Protein AF-B9RHQ4-F1 (afdb_monomer)

InterPro domains:
  IPR010255 Haem peroxidase superfamily [SSF48113] (11-160)
  IPR019791 Haem peroxidase, animal-type [PF03098] (16-161)
  IPR019791 Haem peroxidase, animal-type [PS50292] (1-168)
  IPR037120 Haem peroxidase domain superfamily, animal type [G3DSA:1.10.640.10] (1-166)
  IPR050783 Oxylipin biosynthesis and metabolism [PTHR11903] (1-162)

Radius of gyration: 20.77 Å; Cα contacts (8 Å, |Δi|>4): 156; chains: 1; bounding box: 62×34×51 Å

Solvent-accessible surface area (backbone atoms only — not comparable to full-atom values): 10001 Å² total; per-residue (Å²): 111,82,62,65,44,70,80,53,11,57,59,45,45,70,71,63,34,69,69,55,50,51,56,52,57,76,74,51,84,78,85,67,62,40,70,95,57,74,62,72,69,44,49,66,26,78,38,61,53,97,88,66,48,78,42,92,68,60,38,39,45,72,62,46,52,60,48,48,42,56,75,71,63,50,59,32,32,36,57,39,31,47,77,69,73,40,87,58,68,90,51,61,74,71,41,30,89,52,64,69,57,43,51,54,47,37,73,76,48,48,89,45,62,71,68,38,48,35,72,59,43,47,24,48,34,64,54,57,93,92,50,74,56,22,65,78,55,46,60,54,46,58,54,52,56,51,45,62,40,73,72,30,51,69,66,45,92,47,58,45,68,82,71,67,52,88,84,122

pLDDT: mean 96.36, std 6.8, range [48.75, 98.88]

Foldseek 3Di:
DLCCDAPSNVVVCVVCDDVNVVVVVVPDDDDFLAPPRDDPQLQFDQDADPVRDTDPDTHGVVVVVLVVCVVVVPQAQQVLCVVLVHDGDQFPCQFAPDPVLSVVCCVVPNRDSRPHGNSNSFNRGDDDVPDRTHPSVVSVCVVVVVCVQVVDCCNPVVVDDVNVPPPD

Sequence (168 aa):
MQDLIGLKGEKELAKIGFIKQLVSMGHQASGALELWNYPNWLRDLVTHDKDGHERPDHVDLAVLEVYRDRERKVARYNQFRRSLLMIPISKWEDLTDDQEAIQALKEVYGDNVEALDLLVGLMAEKKIKGFAISETSFFIFLIMASRRLEADRFFTSNFNAQKRDLNG

Secondary structure (DSSP, 8-state):
-GGGSHHHHHHHHHHH-HHHHHHHHHHSPPPPSSTT-S-GGGSSBPPB-TTSPBPSS-B-HHHHHHHHHHHTTPPPHHHHHHHTTPPPPSSGGGT-S-HHHHHHHHHHHTT-GGG--HHHHHHHSPPPTT-SS-HHHHHHHHHHHHHHHHT-GGGTTT-SHHHH----

Nearest PDB structures (foldseek):
  4hhr-assembly1_A  TM=9.965E-01  e=2.507E-18  Arabidopsis thaliana
  4kvk-assembly1_A  TM=1.002E+00  e=7.182E-18  Oryza sativa
  4kvl-assembly1_A  TM=1.002E+00  e=1.606E-17  Oryza sativa
  8s6c-assembly1_A  TM=9.275E-01  e=8.452E-06  cyanobacterium TDX16
  5kir-assembly1_B  TM=8.006E-01  e=2.707E-04  Homo sapiens

Mean predicted aligned error: 3.79 Å

Structure (mmCIF, N/CA/C/O backbone):
data_AF-B9RHQ4-F1
#
_entry.id   AF-B9RHQ4-F1
#
loop_
_atom_site.group_PDB
_atom_site.id
_atom_site.type_symbol
_atom_site.label_atom_id
_atom_site.label_alt_id
_atom_site.label_comp_id
_atom_site.label_asym_id
_atom_site.label_entity_id
_atom_site.label_seq_id
_atom_site.pdbx_PDB_ins_code
_atom_site.Cartn_x
_atom_site.Cartn_y
_atom_site.Cartn_z
_atom_site.occupancy
_atom_site.B_iso_or_equiv
_atom_site.auth_seq_id
_atom_site.auth_comp_id
_atom_site.auth_asym_id
_atom_site.auth_atom_id
_atom_site.pdbx_PDB_model_num
ATOM 1 N N . MET A 1 1 ? -4.848 2.634 -20.202 1.00 79.81 1 MET A N 1
ATOM 2 C CA . MET A 1 1 ? -4.167 1.743 -19.231 1.00 79.81 1 MET A CA 1
ATOM 3 C C . MET A 1 1 ? -4.352 0.276 -19.592 1.00 79.81 1 MET A C 1
ATOM 5 O O . MET A 1 1 ? -3.341 -0.392 -19.700 1.00 79.81 1 MET A O 1
ATOM 9 N N . GLN A 1 2 ? -5.572 -0.212 -19.862 1.00 87.88 2 GLN A N 1
ATOM 10 C CA . GLN A 1 2 ? -5.800 -1.608 -20.300 1.00 87.88 2 GLN A CA 1
ATOM 11 C C . GLN A 1 2 ? -4.986 -2.022 -21.537 1.00 87.88 2 GLN A C 1
ATOM 13 O O . GLN A 1 2 ? -4.569 -3.166 -21.645 1.00 87.88 2 GLN A O 1
ATOM 18 N N . ASP A 1 3 ? -4.707 -1.090 -22.450 1.00 94.94 3 ASP A N 1
ATOM 19 C CA . ASP A 1 3 ? -3.898 -1.378 -23.643 1.00 94.94 3 ASP A CA 1
ATOM 20 C C . ASP A 1 3 ? -2.389 -1.454 -23.373 1.00 94.94 3 ASP A C 1
ATOM 22 O O . ASP A 1 3 ? -1.633 -1.822 -24.262 1.00 94.94 3 ASP A O 1
ATOM 26 N N . LEU A 1 4 ? -1.946 -1.093 -22.165 1.00 96.38 4 LEU A N 1
ATOM 27 C CA . LEU A 1 4 ? -0.534 -0.956 -21.790 1.00 96.38 4 LEU A CA 1
ATOM 28 C C . LEU A 1 4 ? -0.063 -2.046 -20.815 1.00 96.38 4 LEU A C 1
ATOM 30 O O . LEU A 1 4 ? 0.998 -1.905 -20.215 1.00 96.38 4 LEU A O 1
ATOM 34 N N . ILE A 1 5 ? -0.837 -3.119 -20.638 1.00 96.12 5 ILE A N 1
ATOM 35 C CA . ILE A 1 5 ? -0.509 -4.236 -19.740 1.00 96.12 5 ILE A CA 1
ATOM 36 C C . ILE A 1 5 ? -0.464 -5.565 -20.501 1.00 96.12 5 ILE A C 1
ATOM 38 O O . ILE A 1 5 ? -1.109 -5.722 -21.541 1.00 96.12 5 ILE A O 1
ATOM 42 N N . GLY A 1 6 ? 0.290 -6.527 -19.968 1.00 95.12 6 GLY A N 1
ATOM 43 C CA . GLY A 1 6 ? 0.382 -7.884 -20.511 1.00 95.12 6 GLY A CA 1
ATOM 44 C C . GLY A 1 6 ? 0.877 -7.944 -21.961 1.00 95.12 6 GLY A C 1
ATOM 45 O O . GLY A 1 6 ? 1.582 -7.053 -22.437 1.00 95.12 6 GLY A O 1
ATOM 46 N N . LEU A 1 7 ? 0.478 -8.995 -22.687 1.00 95.38 7 LEU A N 1
ATOM 47 C CA . LEU A 1 7 ? 0.916 -9.237 -24.070 1.00 95.38 7 LEU A CA 1
ATOM 48 C C . LEU A 1 7 ? 0.469 -8.136 -25.046 1.00 95.38 7 LEU A C 1
ATOM 50 O O . LEU A 1 7 ? 1.120 -7.894 -26.065 1.00 95.38 7 LEU A O 1
ATOM 54 N N . LYS A 1 8 ? -0.649 -7.461 -24.753 1.00 95.69 8 LYS A N 1
ATOM 55 C CA . LYS A 1 8 ? -1.120 -6.303 -25.523 1.00 95.69 8 LYS 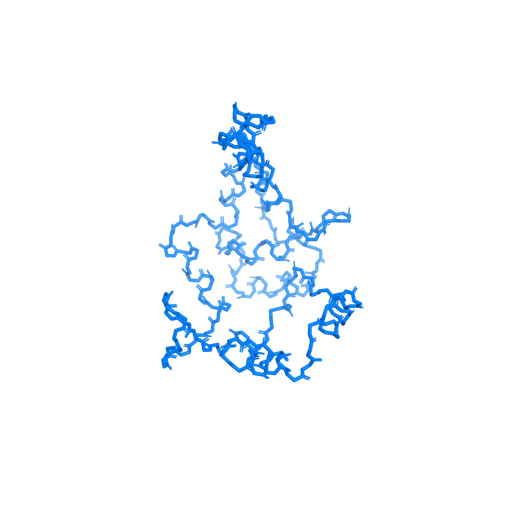A CA 1
ATOM 56 C C . LYS A 1 8 ? -0.227 -5.084 -25.295 1.00 95.69 8 LYS A C 1
ATOM 58 O O . LYS A 1 8 ? 0.159 -4.436 -26.266 1.00 95.69 8 LYS A O 1
ATOM 63 N N . GLY A 1 9 ? 0.155 -4.835 -24.043 1.00 96.81 9 GLY A N 1
ATOM 64 C CA . GLY A 1 9 ? 1.055 -3.752 -23.660 1.00 96.81 9 GLY A CA 1
ATOM 65 C C . GLY A 1 9 ? 2.398 -3.808 -24.376 1.00 96.81 9 GLY A C 1
ATOM 66 O O . GLY A 1 9 ? 2.844 -2.788 -24.890 1.00 96.81 9 GLY A O 1
ATOM 67 N N . GLU A 1 10 ? 2.991 -4.997 -24.514 1.00 96.81 10 GLU A N 1
ATOM 68 C CA . GLU A 1 10 ? 4.241 -5.187 -25.270 1.00 96.81 10 GLU A CA 1
ATOM 69 C C . GLU A 1 10 ? 4.112 -4.733 -26.736 1.00 96.81 10 GLU A C 1
ATOM 71 O O . GLU A 1 10 ? 4.987 -4.054 -27.282 1.00 96.81 10 GLU A O 1
ATOM 76 N N . LYS A 1 11 ? 2.977 -5.038 -27.380 1.00 97.31 11 LYS A N 1
ATOM 77 C CA . LYS A 1 11 ? 2.704 -4.625 -28.767 1.00 97.31 11 LYS A CA 1
ATOM 78 C C . LYS A 1 11 ? 2.490 -3.119 -28.888 1.00 97.31 11 LYS A C 1
ATOM 80 O O . LYS A 1 11 ? 2.931 -2.524 -29.870 1.00 97.31 11 LYS A O 1
ATOM 85 N N . GLU A 1 12 ? 1.812 -2.498 -27.926 1.00 97.62 12 GLU A N 1
ATOM 86 C CA . GLU A 1 12 ? 1.618 -1.044 -27.917 1.00 97.62 12 GLU A CA 1
ATOM 87 C C . GLU A 1 12 ? 2.919 -0.300 -27.601 1.00 97.62 12 GLU A C 1
ATOM 89 O O . GLU A 1 12 ? 3.237 0.691 -28.260 1.00 97.62 12 GLU A O 1
ATOM 94 N N . LEU A 1 13 ? 3.734 -0.815 -26.679 1.00 97.25 13 LEU A N 1
ATOM 95 C CA . LEU A 1 13 ? 5.041 -0.251 -26.350 1.00 97.25 13 LEU A CA 1
ATOM 96 C C . LEU A 1 13 ? 5.964 -0.212 -27.574 1.00 97.25 13 LEU A C 1
ATOM 98 O O . LEU A 1 13 ? 6.625 0.802 -27.806 1.00 97.25 13 LEU A O 1
ATOM 102 N N . ALA A 1 14 ? 5.955 -1.263 -28.401 1.00 97.25 14 ALA A N 1
ATOM 103 C CA . ALA A 1 14 ? 6.712 -1.302 -29.652 1.00 97.25 14 ALA A CA 1
ATOM 104 C C . ALA A 1 14 ? 6.316 -0.178 -30.632 1.00 97.25 14 ALA A C 1
ATOM 106 O O . ALA A 1 14 ? 7.163 0.314 -31.376 1.00 97.25 14 ALA A O 1
ATOM 107 N N . LYS A 1 15 ? 5.052 0.269 -30.613 1.00 97.81 15 LYS A N 1
ATOM 108 C CA . LYS A 1 15 ? 4.565 1.397 -31.429 1.00 97.81 15 LYS A CA 1
ATOM 109 C C . LYS A 1 15 ? 4.895 2.754 -30.805 1.00 97.81 15 LYS A C 1
ATOM 111 O O . LYS A 1 15 ? 5.190 3.708 -31.523 1.00 97.81 15 LYS A O 1
ATOM 116 N N . ILE A 1 16 ? 4.814 2.862 -29.477 1.00 97.69 16 ILE A N 1
ATOM 117 C CA . ILE A 1 16 ? 5.084 4.104 -28.733 1.00 97.69 16 ILE A CA 1
ATOM 118 C C . ILE A 1 16 ? 6.576 4.455 -28.796 1.00 97.69 16 ILE A C 1
ATOM 120 O O . ILE A 1 16 ? 6.927 5.614 -29.043 1.00 97.69 16 ILE A O 1
ATOM 124 N N . GLY A 1 17 ? 7.433 3.449 -28.601 1.00 98.00 17 GLY A N 1
ATOM 125 C CA . GLY A 1 17 ? 8.884 3.573 -28.514 1.00 98.00 17 GLY A CA 1
ATOM 126 C C . GLY A 1 17 ? 9.381 3.935 -27.108 1.00 98.00 17 GLY A C 1
ATOM 127 O O . GLY A 1 17 ? 8.757 4.703 -26.375 1.00 98.00 17 GLY A O 1
ATOM 128 N N . PHE A 1 18 ? 10.558 3.412 -26.752 1.00 97.88 18 PHE A N 1
ATOM 129 C CA . PHE A 1 18 ? 11.155 3.511 -25.412 1.00 97.88 18 PHE A CA 1
ATOM 130 C C . PHE A 1 18 ? 11.291 4.949 -24.886 1.00 97.88 18 PHE A C 1
ATOM 132 O O . PHE A 1 18 ? 10.855 5.249 -23.777 1.00 97.88 18 PHE A O 1
ATOM 139 N N . ILE A 1 19 ? 11.861 5.854 -25.693 1.00 98.38 19 ILE A N 1
ATOM 140 C CA . ILE A 1 19 ? 12.118 7.242 -25.276 1.00 98.38 19 ILE A CA 1
ATOM 141 C C . ILE A 1 19 ? 10.813 7.969 -24.954 1.00 98.38 19 ILE A C 1
ATOM 143 O O . ILE A 1 19 ? 10.706 8.615 -23.915 1.00 98.38 19 ILE A O 1
ATOM 147 N N . LYS A 1 20 ? 9.805 7.838 -25.823 1.00 98.38 20 LYS A N 1
ATOM 148 C CA . LYS A 1 20 ? 8.507 8.486 -25.624 1.00 98.38 20 LYS A CA 1
ATOM 149 C C . LYS A 1 20 ? 7.831 7.959 -24.363 1.00 98.38 20 LYS A C 1
ATOM 151 O O . LYS A 1 20 ? 7.378 8.760 -23.554 1.00 98.38 20 LYS A O 1
ATOM 156 N N . GLN A 1 21 ? 7.840 6.640 -24.167 1.00 97.88 21 GLN A N 1
ATOM 157 C CA . GLN A 1 21 ? 7.266 6.019 -22.977 1.00 97.88 21 GLN A CA 1
ATOM 158 C C . GLN A 1 21 ? 7.914 6.548 -21.689 1.00 97.88 21 GLN A C 1
ATOM 160 O O . GLN A 1 21 ? 7.202 6.986 -20.788 1.00 97.88 21 GLN A O 1
ATOM 165 N N . LEU A 1 22 ? 9.249 6.564 -21.610 1.00 98.06 22 LEU A N 1
ATOM 166 C CA . LEU A 1 22 ? 9.962 7.054 -20.427 1.00 98.06 22 LEU A CA 1
ATOM 167 C C . LEU A 1 22 ? 9.690 8.530 -20.142 1.00 98.06 22 LEU A C 1
ATOM 169 O O . LEU A 1 22 ? 9.431 8.896 -18.997 1.00 98.06 22 LEU A O 1
ATOM 173 N N . VAL A 1 23 ? 9.732 9.379 -21.172 1.00 98.50 23 VAL A N 1
ATOM 174 C CA . VAL A 1 23 ? 9.472 10.815 -21.013 1.00 98.50 23 VAL A CA 1
ATOM 175 C C . VAL A 1 23 ? 8.041 11.049 -20.537 1.00 98.50 23 VAL A C 1
ATOM 177 O O . VAL A 1 23 ? 7.831 11.867 -19.643 1.00 98.50 23 VAL A O 1
ATOM 180 N N . SER A 1 24 ? 7.063 10.325 -21.083 1.00 98.12 24 SER A N 1
ATOM 181 C CA . SER A 1 24 ? 5.671 10.410 -20.637 1.00 98.12 24 SER A CA 1
ATOM 182 C C . SER A 1 24 ? 5.507 9.955 -19.186 1.00 98.12 24 SER A C 1
ATOM 184 O O . SER A 1 24 ? 4.897 10.674 -18.399 1.00 98.12 24 SER A O 1
ATOM 186 N N . MET A 1 25 ? 6.102 8.819 -18.802 1.00 97.75 25 MET A N 1
ATOM 187 C CA . MET A 1 25 ? 6.066 8.325 -17.418 1.00 97.75 25 MET A CA 1
ATOM 188 C C . MET A 1 25 ? 6.726 9.298 -16.433 1.00 97.75 25 MET A C 1
ATOM 190 O O . MET A 1 25 ? 6.223 9.471 -15.330 1.00 97.75 25 MET A O 1
ATOM 194 N N . GLY A 1 26 ? 7.814 9.967 -16.825 1.00 98.12 26 GLY A N 1
ATOM 195 C CA . GLY A 1 26 ? 8.499 10.949 -15.980 1.00 98.12 26 GLY A CA 1
ATOM 196 C C . GLY A 1 26 ? 7.711 12.243 -15.738 1.00 98.12 26 GLY A C 1
ATOM 197 O O . GLY A 1 26 ? 7.960 12.921 -14.745 1.00 98.12 26 GLY A O 1
ATOM 198 N N . HIS A 1 27 ? 6.762 12.587 -16.614 1.00 98.31 27 HIS A N 1
ATOM 199 C CA . HIS A 1 27 ? 5.954 13.810 -16.503 1.00 98.31 27 HIS A CA 1
ATOM 200 C C . HIS A 1 27 ? 4.574 13.593 -15.870 1.00 98.31 27 HIS A C 1
ATOM 202 O O . HIS A 1 27 ? 3.868 14.570 -15.615 1.00 98.31 27 HIS A O 1
ATOM 208 N N . GLN A 1 28 ? 4.167 12.347 -15.621 1.00 98.06 28 GLN A N 1
ATOM 209 C CA . GLN A 1 28 ? 2.853 12.034 -15.069 1.00 98.06 28 GLN A CA 1
ATOM 210 C C . GLN A 1 28 ? 2.967 11.547 -13.620 1.00 98.06 28 GLN A C 1
ATOM 212 O O . GLN A 1 28 ? 3.681 10.593 -13.325 1.00 98.06 28 GLN A O 1
ATOM 217 N N . ALA A 1 29 ? 2.224 12.182 -12.711 1.00 98.06 29 ALA A N 1
ATOM 218 C CA . ALA A 1 29 ? 2.133 11.737 -11.323 1.00 98.06 29 ALA A CA 1
ATOM 219 C C . ALA A 1 29 ? 1.416 10.378 -11.212 1.00 98.06 29 ALA A C 1
ATOM 221 O O . ALA A 1 29 ? 0.478 10.092 -11.962 1.00 98.06 29 ALA A O 1
ATOM 222 N N . SER A 1 30 ? 1.829 9.552 -10.248 1.00 98.25 30 SER A N 1
ATOM 223 C CA . SER A 1 30 ? 1.116 8.320 -9.904 1.00 98.25 30 SER A CA 1
ATOM 224 C C . SER A 1 30 ? -0.163 8.612 -9.115 1.00 98.25 30 SER A C 1
ATOM 226 O O . SER A 1 30 ? -0.325 9.687 -8.536 1.00 98.25 30 SER A O 1
ATOM 228 N N . GLY A 1 31 ? -1.057 7.624 -9.036 1.00 98.06 31 GLY A N 1
ATOM 229 C CA . GLY A 1 31 ? -2.163 7.661 -8.080 1.00 98.06 31 GLY A CA 1
ATOM 230 C C . GLY A 1 31 ? -1.657 7.637 -6.632 1.00 98.06 31 GLY A C 1
ATOM 231 O O . GLY A 1 31 ? -0.628 7.022 -6.343 1.00 98.06 31 GLY A O 1
ATOM 232 N N . ALA A 1 32 ? -2.376 8.306 -5.731 1.00 98.38 32 ALA A N 1
ATOM 233 C CA . ALA A 1 32 ? -2.119 8.242 -4.295 1.00 98.38 32 ALA A CA 1
ATOM 234 C C . ALA A 1 32 ? -2.619 6.913 -3.699 1.00 98.38 32 ALA A C 1
ATOM 236 O O . ALA A 1 32 ? -3.590 6.333 -4.187 1.00 98.38 32 ALA A O 1
ATOM 237 N N . LEU A 1 33 ? -1.971 6.438 -2.635 1.00 98.50 33 LEU A N 1
ATOM 238 C CA . LEU A 1 33 ? -2.382 5.236 -1.902 1.00 98.50 33 LEU A CA 1
ATOM 239 C C . LEU A 1 33 ? -3.475 5.578 -0.886 1.00 98.50 33 LEU A C 1
ATOM 241 O O . LEU A 1 33 ? -3.221 5.616 0.314 1.00 98.50 33 LEU A O 1
ATOM 245 N N . GLU A 1 34 ? -4.665 5.880 -1.390 1.00 98.56 34 GLU A N 1
ATOM 246 C CA . GLU A 1 34 ? -5.833 6.304 -0.615 1.00 98.56 34 GLU A CA 1
ATOM 247 C C . GLU A 1 34 ? -7.042 5.414 -0.938 1.00 98.56 34 GLU A C 1
ATOM 249 O O . GLU A 1 34 ? -7.055 4.687 -1.942 1.00 98.56 34 GLU A O 1
ATOM 254 N N . LEU A 1 35 ? -8.079 5.475 -0.099 1.00 98.50 35 LEU A N 1
ATOM 255 C CA . LEU A 1 35 ? -9.370 4.862 -0.420 1.00 98.50 35 LEU A CA 1
ATOM 256 C C . LEU A 1 35 ? -9.935 5.414 -1.744 1.00 98.50 35 LEU A C 1
ATOM 258 O O . LEU A 1 35 ? -9.584 6.501 -2.195 1.00 98.50 35 LEU A O 1
ATOM 262 N N . T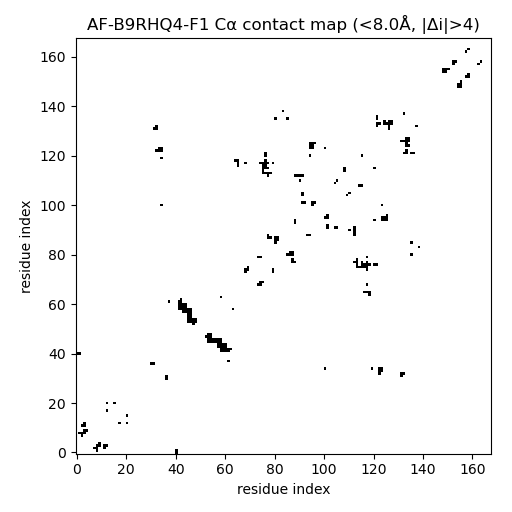RP A 1 36 ? -10.794 4.622 -2.392 1.00 98.31 36 TRP A N 1
ATOM 263 C CA . TRP A 1 36 ? -11.429 4.933 -3.686 1.00 98.31 36 TRP A CA 1
ATOM 264 C C . TRP A 1 36 ? -10.484 5.288 -4.842 1.00 98.31 36 TRP A C 1
ATOM 266 O O . TRP A 1 36 ? -10.921 5.858 -5.839 1.00 98.31 36 TRP A O 1
ATOM 276 N N . ASN A 1 37 ? -9.213 4.889 -4.767 1.00 98.44 37 ASN A N 1
ATOM 277 C CA . ASN A 1 37 ? -8.250 5.104 -5.848 1.00 98.44 37 ASN A CA 1
ATOM 278 C C . ASN A 1 37 ? -7.733 3.799 -6.486 1.00 98.44 37 ASN A C 1
ATOM 280 O O . ASN A 1 37 ? -6.683 3.782 -7.129 1.00 98.44 37 ASN A O 1
ATOM 284 N N . TYR A 1 38 ? -8.465 2.691 -6.320 1.00 98.38 38 TYR A N 1
ATOM 285 C CA . TYR A 1 38 ? -8.132 1.420 -6.965 1.00 98.38 38 TYR A CA 1
ATOM 286 C C . TYR A 1 38 ? -8.570 1.438 -8.442 1.00 98.38 38 TYR A C 1
ATOM 288 O O . TYR A 1 38 ? -9.755 1.642 -8.721 1.00 98.38 38 TYR A O 1
ATOM 296 N N . PRO A 1 39 ? -7.667 1.223 -9.417 1.00 98.06 39 PRO A N 1
ATOM 297 C CA . PRO A 1 39 ? -8.022 1.327 -10.827 1.00 98.06 39 PRO A CA 1
ATOM 298 C C . PRO A 1 39 ? -9.091 0.316 -11.260 1.00 98.06 39 PRO A C 1
ATOM 300 O O . PRO A 1 39 ? -8.902 -0.891 -11.137 1.00 98.06 39 PRO A O 1
ATOM 303 N N . ASN A 1 40 ? -10.179 0.796 -11.871 1.00 96.75 40 ASN A N 1
ATOM 304 C CA . ASN A 1 40 ? -11.279 -0.068 -12.325 1.00 96.75 40 ASN A CA 1
ATOM 305 C C . ASN A 1 40 ? -10.835 -1.176 -13.291 1.00 96.75 40 ASN A C 1
ATOM 307 O O . ASN A 1 40 ? -11.408 -2.258 -13.289 1.00 96.75 40 ASN A O 1
ATOM 311 N N . TRP A 1 41 ? -9.793 -0.940 -14.090 1.00 96.69 41 TRP A N 1
ATOM 312 C CA . TRP A 1 41 ? -9.288 -1.943 -15.025 1.00 96.69 41 TRP A CA 1
ATOM 313 C C . TRP A 1 41 ? -8.595 -3.139 -14.354 1.00 96.69 41 TRP A C 1
ATOM 315 O O . TRP A 1 41 ? -8.410 -4.155 -15.010 1.00 96.69 41 TRP A O 1
ATOM 325 N N . LEU A 1 42 ? -8.234 -3.043 -13.070 1.00 98.00 42 LEU A N 1
ATOM 326 C CA . LEU A 1 42 ? -7.715 -4.169 -12.286 1.00 98.00 42 LEU A CA 1
ATOM 327 C C . LEU A 1 42 ? -8.828 -5.045 -11.688 1.00 98.00 42 LEU A C 1
ATOM 329 O O . LEU A 1 42 ? -8.540 -6.094 -11.120 1.00 98.00 42 LEU A O 1
ATOM 333 N N . ARG A 1 43 ? -10.094 -4.626 -11.800 1.00 97.50 43 ARG A N 1
ATOM 334 C CA . ARG A 1 43 ? -11.250 -5.380 -11.292 1.00 97.50 43 ARG A CA 1
ATOM 335 C C . ARG A 1 43 ? -11.757 -6.455 -12.258 1.00 97.50 43 ARG A C 1
ATOM 337 O O . ARG A 1 43 ? -12.631 -7.233 -11.898 1.00 97.50 43 ARG A O 1
ATOM 344 N N . ASP A 1 44 ? -11.204 -6.484 -13.464 1.00 97.31 44 ASP A N 1
ATOM 345 C CA . ASP A 1 44 ? -11.438 -7.501 -14.486 1.00 97.31 44 ASP A CA 1
ATOM 346 C C . ASP A 1 44 ? -10.117 -7.750 -15.232 1.00 97.31 44 ASP A C 1
ATOM 348 O O . ASP A 1 44 ? -9.898 -7.289 -16.354 1.00 97.31 44 ASP A O 1
ATOM 352 N N . LEU A 1 45 ? -9.163 -8.362 -14.526 1.00 97.00 45 LEU A N 1
ATOM 353 C CA . LEU A 1 45 ? -7.784 -8.515 -14.977 1.00 97.00 45 LEU A CA 1
ATOM 354 C C . LEU A 1 45 ? -7.534 -9.913 -15.554 1.00 97.00 45 LEU A C 1
ATOM 356 O O . LEU A 1 45 ? -7.720 -10.917 -14.863 1.00 97.00 45 LEU A O 1
ATOM 360 N N . VAL A 1 46 ? -6.994 -9.962 -16.775 1.00 96.88 46 VAL A N 1
ATOM 361 C CA . VAL A 1 46 ? -6.379 -11.172 -17.341 1.00 96.88 46 VAL A CA 1
ATOM 362 C C . VAL A 1 46 ? -5.107 -11.483 -16.551 1.00 96.88 46 VAL A C 1
ATOM 364 O O . VAL A 1 46 ? -4.174 -10.679 -16.517 1.00 96.88 46 VAL A O 1
ATOM 367 N N . THR A 1 47 ? -5.064 -12.639 -15.890 1.00 95.88 47 THR A N 1
ATOM 368 C CA . THR A 1 47 ? -3.895 -13.060 -15.104 1.00 95.88 47 THR A CA 1
ATOM 369 C C . THR A 1 47 ? -2.969 -13.948 -15.911 1.00 95.88 47 THR A C 1
ATOM 371 O O . THR A 1 47 ? -3.384 -14.552 -16.896 1.00 95.88 47 THR A O 1
ATOM 374 N N . HIS A 1 48 ? -1.708 -14.048 -15.490 1.00 96.94 48 HIS A N 1
ATOM 375 C CA . HIS A 1 48 ? -0.723 -14.895 -16.153 1.00 96.94 48 HIS A CA 1
ATOM 376 C C . HIS A 1 48 ? -0.309 -16.081 -15.276 1.00 96.94 48 HIS A C 1
ATOM 378 O O . HIS A 1 48 ? -0.384 -16.039 -14.043 1.00 96.94 48 HIS A O 1
ATOM 384 N N . ASP A 1 49 ? 0.140 -17.159 -15.913 1.00 96.50 49 ASP A N 1
ATOM 385 C CA . ASP A 1 49 ? 0.909 -18.202 -15.245 1.00 96.50 49 ASP A CA 1
ATOM 386 C C . ASP A 1 49 ? 2.372 -17.782 -15.000 1.00 96.50 49 ASP A C 1
ATOM 388 O O . ASP A 1 49 ? 2.748 -16.620 -15.150 1.00 96.50 49 ASP A O 1
ATOM 392 N N . LYS A 1 50 ? 3.200 -18.730 -14.546 1.00 95.62 50 LYS A N 1
ATOM 393 C CA . LYS A 1 50 ? 4.610 -18.462 -14.227 1.00 95.62 50 LYS A CA 1
ATOM 394 C C . LYS A 1 50 ? 5.466 -18.200 -15.469 1.00 95.62 50 LYS A C 1
ATOM 396 O O . LYS A 1 50 ? 6.516 -17.581 -15.331 1.00 95.62 50 LYS A O 1
ATOM 401 N N . ASP A 1 51 ? 5.016 -18.658 -16.632 1.00 96.06 51 ASP A N 1
ATOM 402 C CA . ASP A 1 51 ? 5.720 -18.535 -17.907 1.00 96.06 51 ASP A CA 1
ATOM 403 C C . ASP A 1 51 ? 5.246 -17.301 -18.697 1.00 96.06 51 ASP A C 1
ATOM 405 O O . ASP A 1 51 ? 5.795 -16.979 -19.748 1.00 96.06 51 ASP A O 1
ATOM 409 N N . GLY A 1 52 ? 4.257 -16.571 -18.168 1.00 94.56 52 GLY A N 1
ATOM 410 C CA . GLY A 1 52 ? 3.720 -15.351 -18.762 1.00 94.56 52 GLY A CA 1
ATOM 411 C C . GLY A 1 52 ? 2.558 -15.581 -19.727 1.00 94.56 52 GLY A C 1
ATOM 412 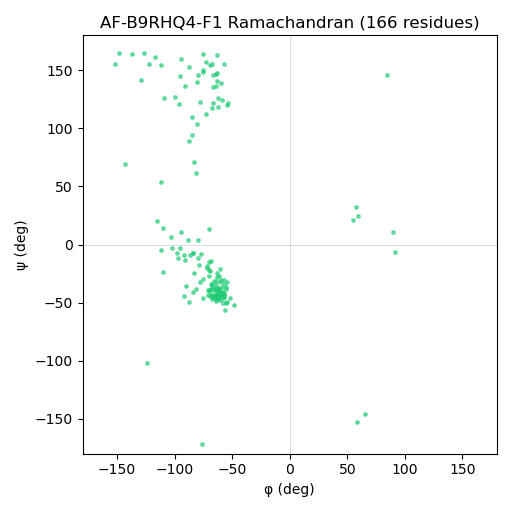O O . GLY A 1 52 ? 2.164 -14.634 -20.408 1.00 94.56 52 GLY A O 1
ATOM 413 N N . HIS A 1 53 ? 1.993 -16.791 -19.792 1.00 96.12 53 HIS A N 1
ATOM 414 C CA . HIS A 1 53 ? 0.815 -17.064 -20.614 1.00 96.12 53 HIS A CA 1
ATOM 415 C C . HIS A 1 53 ? -0.463 -16.607 -19.915 1.00 96.12 53 HIS A C 1
ATOM 417 O O . HIS A 1 53 ? -0.633 -16.807 -18.710 1.00 96.12 53 HIS A O 1
ATOM 423 N N . GLU A 1 54 ? -1.377 -16.026 -20.692 1.00 97.06 54 GLU A N 1
ATOM 424 C CA . GLU A 1 54 ? -2.690 -15.590 -20.220 1.00 97.06 54 GLU A CA 1
ATOM 425 C C . GLU A 1 54 ? -3.534 -16.780 -19.747 1.00 97.06 54 GLU A C 1
ATOM 427 O O . GLU A 1 54 ? -3.602 -17.832 -20.388 1.00 97.06 54 GLU A O 1
ATOM 432 N N . ARG A 1 55 ? -4.197 -16.602 -18.607 1.00 96.75 55 ARG A N 1
ATOM 433 C CA . ARG A 1 55 ? -5.170 -17.543 -18.056 1.00 96.75 55 ARG A CA 1
ATOM 434 C C . ARG A 1 55 ? -6.580 -17.135 -18.478 1.00 96.75 55 ARG A C 1
ATOM 436 O O . ARG A 1 55 ? -6.863 -15.940 -18.531 1.00 96.75 55 ARG A O 1
ATOM 443 N N . PRO A 1 56 ? -7.479 -18.105 -18.718 1.00 95.19 56 PRO A N 1
ATOM 444 C CA . PRO A 1 56 ? -8.852 -17.810 -19.121 1.00 95.19 56 PRO A CA 1
ATOM 445 C C . PRO A 1 56 ? -9.680 -17.190 -17.988 1.00 95.19 56 PRO A C 1
ATOM 447 O O . PRO A 1 56 ? -10.617 -16.443 -18.252 1.00 95.19 56 PRO A O 1
ATOM 450 N N . ASP A 1 57 ? -9.334 -17.487 -16.733 1.00 96.50 57 ASP A N 1
ATOM 451 C CA . ASP A 1 57 ? -10.056 -16.990 -15.566 1.00 96.50 57 ASP A CA 1
ATOM 452 C C . ASP A 1 57 ? -9.544 -15.600 -15.171 1.00 96.50 57 ASP A C 1
ATOM 454 O O . ASP A 1 57 ? -8.421 -15.432 -14.675 1.00 96.50 57 ASP A O 1
ATOM 458 N N . HIS A 1 58 ? -10.388 -14.598 -15.396 1.00 97.12 58 HIS A N 1
ATOM 459 C CA . HIS A 1 58 ? -10.141 -13.226 -14.972 1.00 97.12 58 HIS A CA 1
ATOM 460 C C . HIS A 1 58 ? -10.307 -13.078 -13.457 1.00 97.12 58 HIS A C 1
ATOM 462 O O . HIS A 1 58 ? -11.006 -13.858 -12.804 1.00 97.12 58 HIS A O 1
ATOM 468 N N . VAL A 1 59 ? -9.680 -12.048 -12.890 1.00 97.94 59 VAL A N 1
ATOM 469 C CA . VAL A 1 59 ? -9.768 -11.757 -11.454 1.00 97.94 59 VAL A CA 1
ATOM 470 C C . VAL A 1 59 ? -10.144 -10.303 -11.192 1.00 97.94 59 VAL A C 1
ATOM 472 O O . VAL A 1 59 ? -9.629 -9.394 -11.842 1.00 97.94 59 VAL A O 1
ATOM 475 N N . ASP A 1 60 ? -10.979 -10.079 -10.173 1.00 98.56 60 ASP A N 1
ATOM 476 C CA . ASP A 1 60 ? -11.042 -8.782 -9.496 1.00 98.56 60 ASP A CA 1
ATOM 477 C C . ASP A 1 60 ? -9.877 -8.724 -8.503 1.00 98.56 60 ASP A C 1
ATOM 479 O O . ASP A 1 60 ? -9.895 -9.391 -7.461 1.00 98.56 60 ASP A O 1
ATOM 483 N N . LEU A 1 61 ? -8.826 -7.976 -8.852 1.00 98.50 61 LEU A N 1
ATOM 484 C CA . LEU A 1 61 ? -7.603 -7.950 -8.058 1.00 98.50 61 LEU A CA 1
ATOM 485 C C . LEU A 1 61 ? -7.820 -7.299 -6.685 1.00 98.50 61 LEU A C 1
ATOM 487 O O . LEU A 1 61 ? -7.256 -7.784 -5.709 1.00 98.50 61 LEU A O 1
ATOM 491 N N . ALA A 1 62 ? -8.697 -6.294 -6.572 1.00 98.19 62 ALA A N 1
ATOM 492 C CA . ALA A 1 62 ? -8.982 -5.643 -5.292 1.00 98.19 62 ALA A CA 1
ATOM 493 C C . ALA A 1 62 ? -9.600 -6.633 -4.292 1.00 98.19 62 ALA A C 1
ATOM 495 O O . ALA A 1 62 ? -9.207 -6.695 -3.124 1.00 98.19 62 ALA A O 1
ATOM 496 N N . VAL A 1 63 ? -10.544 -7.454 -4.766 1.00 98.44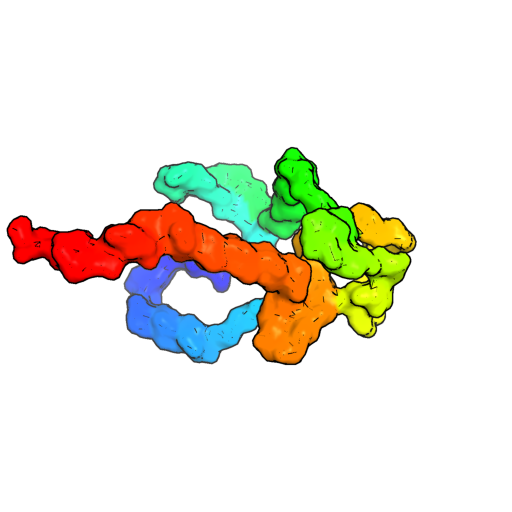 63 VAL A N 1
ATOM 497 C CA . VAL A 1 63 ? -11.161 -8.519 -3.961 1.00 98.44 63 VAL A CA 1
ATOM 498 C C . VAL A 1 63 ? -10.143 -9.609 -3.635 1.00 98.44 63 VAL A C 1
ATOM 500 O O . VAL A 1 63 ? -10.074 -10.078 -2.494 1.00 98.44 63 VAL A O 1
ATOM 503 N N . LEU A 1 64 ? -9.339 -10.010 -4.624 1.00 98.69 64 LEU A N 1
ATOM 504 C CA . LEU A 1 64 ? -8.337 -11.052 -4.453 1.00 98.69 64 LEU A CA 1
ATOM 505 C C . LEU A 1 64 ? -7.287 -10.662 -3.407 1.00 98.69 64 LEU A C 1
ATOM 507 O O . LEU A 1 64 ? -6.926 -11.507 -2.596 1.00 98.69 64 LEU A O 1
ATOM 511 N N . GLU A 1 65 ? -6.816 -9.416 -3.376 1.00 98.75 65 GLU A N 1
ATOM 512 C CA . GLU A 1 65 ? -5.813 -8.962 -2.404 1.00 98.75 65 GLU A CA 1
ATOM 513 C C . GLU A 1 65 ? -6.325 -9.050 -0.960 1.00 98.75 65 GLU A C 1
ATOM 515 O O . GLU A 1 65 ? -5.672 -9.673 -0.119 1.00 98.75 65 GLU A O 1
ATOM 520 N N . VAL A 1 66 ? -7.543 -8.564 -0.688 1.00 98.69 66 VAL A N 1
ATOM 521 C CA . VAL A 1 66 ? -8.182 -8.710 0.635 1.00 98.69 66 VAL A CA 1
ATOM 522 C C . VAL A 1 66 ? -8.346 -10.186 1.008 1.00 98.69 66 VAL A C 1
ATOM 524 O O . VAL A 1 66 ? -8.078 -10.588 2.143 1.00 98.69 66 VAL A O 1
ATOM 527 N N . TYR A 1 67 ? -8.764 -11.024 0.054 1.00 98.75 67 TYR A N 1
ATOM 528 C CA . TYR A 1 67 ? -8.878 -12.463 0.274 1.00 98.75 67 TYR A CA 1
ATOM 529 C C . TYR A 1 67 ? -7.522 -13.102 0.608 1.00 98.75 67 TYR A C 1
ATOM 531 O O . TYR A 1 67 ? -7.435 -13.895 1.547 1.00 98.75 67 TYR A O 1
ATOM 539 N N . ARG A 1 68 ? -6.455 -12.758 -0.125 1.00 98.75 68 ARG A N 1
ATOM 540 C CA . ARG A 1 68 ? -5.121 -13.353 0.042 1.00 98.75 68 ARG A CA 1
ATOM 541 C C . ARG A 1 68 ? -4.499 -13.023 1.389 1.00 98.75 68 ARG A C 1
ATOM 543 O O . ARG A 1 68 ? -3.884 -13.912 1.976 1.00 98.75 68 ARG A O 1
ATOM 550 N N . ASP A 1 69 ? -4.673 -11.809 1.897 1.00 98.75 69 ASP A N 1
ATOM 551 C CA . ASP A 1 69 ? -4.174 -11.449 3.228 1.00 98.75 69 ASP A CA 1
ATOM 552 C C . ASP A 1 69 ? -4.819 -12.322 4.312 1.00 98.75 69 ASP A C 1
ATOM 554 O O . ASP A 1 69 ? -4.126 -12.903 5.155 1.00 98.75 69 ASP A O 1
ATOM 558 N N . ARG A 1 70 ? -6.143 -12.505 4.231 1.00 98.62 70 ARG A N 1
ATOM 559 C CA . ARG A 1 70 ? -6.902 -13.376 5.141 1.00 98.62 70 ARG A CA 1
ATOM 560 C C . ARG A 1 70 ? -6.488 -14.842 5.003 1.00 98.62 70 ARG A C 1
ATOM 562 O O . ARG A 1 70 ? -6.219 -15.500 6.005 1.00 98.62 70 ARG A O 1
ATOM 569 N N . GLU A 1 71 ? -6.417 -15.352 3.774 1.00 98.75 71 GLU A N 1
ATOM 570 C CA . GLU A 1 71 ? -6.042 -16.739 3.459 1.00 98.75 71 GLU A CA 1
ATOM 571 C C . GLU A 1 71 ? -4.650 -17.085 4.004 1.00 98.75 71 GLU A C 1
ATOM 573 O O . GLU A 1 71 ? -4.449 -18.143 4.602 1.00 98.75 71 GLU A O 1
ATOM 578 N N . ARG A 1 72 ? -3.692 -16.166 3.852 1.00 98.69 72 ARG A N 1
ATOM 579 C CA . ARG A 1 72 ? -2.309 -16.322 4.326 1.00 98.69 72 ARG A CA 1
ATOM 580 C C . ARG A 1 72 ? -2.155 -16.055 5.820 1.00 98.69 72 ARG A C 1
ATOM 582 O O . ARG A 1 72 ? -1.038 -16.122 6.328 1.00 98.69 72 ARG A O 1
ATOM 589 N N . LYS A 1 73 ? -3.261 -15.795 6.526 1.00 98.38 73 LYS A N 1
ATOM 590 C CA . LYS A 1 73 ? -3.310 -15.518 7.967 1.00 98.38 73 LYS A CA 1
ATOM 591 C C . LYS A 1 73 ? -2.436 -14.328 8.367 1.00 98.38 73 LYS A C 1
ATOM 593 O O . LYS A 1 73 ? -1.896 -14.300 9.472 1.00 98.38 73 LYS A O 1
ATOM 598 N N . VAL A 1 74 ? -2.300 -13.346 7.476 1.00 98.56 74 VAL A N 1
ATOM 599 C CA . VAL A 1 74 ? -1.728 -12.053 7.844 1.00 98.56 74 VAL A CA 1
ATOM 600 C C . VAL A 1 74 ? -2.697 -11.389 8.821 1.00 98.56 74 VAL A C 1
ATOM 602 O O . VAL A 1 74 ? -3.916 -11.447 8.645 1.00 98.56 74 VAL A O 1
ATOM 605 N N . ALA A 1 75 ? -2.164 -10.806 9.894 1.00 98.56 75 ALA A N 1
ATOM 606 C CA . ALA A 1 75 ? -2.988 -10.120 10.877 1.00 98.56 75 ALA A CA 1
ATOM 607 C C . ALA A 1 75 ? -3.774 -8.971 10.222 1.00 98.56 75 ALA A C 1
ATOM 609 O O . ALA A 1 75 ? -3.235 -8.222 9.407 1.00 98.56 75 ALA A O 1
ATOM 610 N N . ARG A 1 76 ? -5.043 -8.817 10.616 1.00 98.69 76 ARG A N 1
ATOM 611 C CA . ARG A 1 76 ? -5.861 -7.647 10.265 1.00 98.69 76 ARG A CA 1
ATOM 612 C C . ARG A 1 76 ? -5.273 -6.372 10.866 1.00 98.69 76 ARG A C 1
ATOM 614 O O . ARG A 1 76 ? -4.459 -6.450 11.786 1.00 98.69 76 ARG A O 1
ATOM 621 N N . TYR A 1 77 ? -5.690 -5.212 10.363 1.00 98.88 77 TYR A N 1
ATOM 622 C CA . TYR A 1 77 ? -5.002 -3.935 10.573 1.00 98.88 77 TYR A CA 1
ATOM 623 C C . TYR A 1 77 ? -4.637 -3.659 12.040 1.00 98.88 77 TYR A C 1
ATOM 625 O O . TYR A 1 77 ? -3.471 -3.421 12.358 1.00 98.88 77 TYR A O 1
ATOM 633 N N . ASN A 1 78 ? -5.603 -3.759 12.959 1.00 98.69 78 ASN A N 1
ATOM 634 C CA . ASN A 1 78 ? -5.352 -3.385 14.349 1.00 98.69 78 ASN A CA 1
ATOM 635 C C . ASN A 1 78 ? -4.412 -4.367 15.066 1.00 98.69 78 ASN A C 1
ATOM 637 O O . ASN A 1 78 ? -3.493 -3.964 15.780 1.00 98.69 78 ASN A O 1
ATOM 641 N N . GLN A 1 79 ? -4.581 -5.668 14.816 1.00 98.81 79 GLN A N 1
ATOM 642 C CA . GLN A 1 79 ? -3.675 -6.685 15.344 1.00 98.81 79 GLN A CA 1
ATOM 643 C C . GLN A 1 79 ? -2.275 -6.582 14.725 1.00 98.81 79 GLN A C 1
ATOM 645 O O . GLN A 1 79 ? -1.286 -6.789 15.425 1.00 98.81 79 GLN A O 1
ATOM 650 N N . PHE A 1 80 ? -2.179 -6.218 13.446 1.00 98.75 80 PHE A N 1
ATOM 651 C CA . PHE A 1 80 ? -0.912 -5.979 12.761 1.00 98.75 80 PHE A CA 1
ATOM 652 C C . PHE A 1 80 ? -0.131 -4.837 13.424 1.00 98.75 80 PHE A C 1
ATOM 654 O O . PHE A 1 80 ? 1.049 -4.996 13.734 1.00 98.75 80 PHE A O 1
ATOM 661 N N . ARG A 1 81 ? -0.810 -3.730 13.754 1.00 98.75 81 ARG A N 1
ATOM 662 C CA . ARG A 1 81 ? -0.229 -2.623 14.531 1.00 98.75 81 ARG A CA 1
ATOM 663 C C . ARG A 1 81 ? 0.286 -3.077 15.895 1.00 98.75 81 ARG A C 1
ATOM 665 O O . ARG A 1 81 ? 1.426 -2.771 16.236 1.00 98.75 81 ARG A O 1
ATOM 672 N N . ARG A 1 82 ? -0.489 -3.876 16.642 1.00 98.69 82 ARG A N 1
ATOM 673 C CA . ARG A 1 82 ? -0.033 -4.443 17.930 1.00 98.69 82 ARG A CA 1
ATOM 674 C C . ARG A 1 82 ? 1.221 -5.300 17.773 1.00 98.69 82 ARG A C 1
ATOM 676 O O . ARG A 1 82 ? 2.135 -5.192 18.585 1.00 98.69 82 ARG A O 1
ATOM 683 N N . SER A 1 83 ? 1.289 -6.121 16.725 1.00 98.25 83 SER A N 1
ATOM 684 C CA . SER A 1 83 ? 2.466 -6.944 16.421 1.00 98.25 83 SER A CA 1
ATOM 685 C C . SER A 1 83 ? 3.716 -6.117 16.103 1.00 98.25 83 SER A C 1
ATOM 687 O O . SER A 1 83 ? 4.824 -6.602 16.314 1.00 98.25 83 SER A O 1
ATOM 689 N N . LEU A 1 84 ? 3.547 -4.874 15.651 1.00 97.81 84 LEU A N 1
ATOM 690 C CA . LEU A 1 84 ? 4.622 -3.903 15.431 1.00 97.81 84 LEU A CA 1
ATOM 691 C C . LEU A 1 84 ? 4.858 -2.963 16.621 1.00 97.81 84 LEU A C 1
ATOM 693 O O . LEU A 1 84 ? 5.597 -1.992 16.485 1.00 97.81 84 LEU A O 1
ATOM 697 N N . LEU A 1 85 ? 4.249 -3.240 17.781 1.00 98.06 85 LEU A N 1
ATOM 698 C CA . LEU A 1 85 ? 4.312 -2.397 18.982 1.00 98.06 85 LEU A CA 1
ATOM 699 C C . LEU A 1 85 ? 3.778 -0.969 18.761 1.00 98.06 85 LEU A C 1
ATOM 701 O O . LEU A 1 85 ? 4.139 -0.043 19.486 1.00 98.06 85 LEU A O 1
ATOM 705 N N . MET A 1 86 ? 2.902 -0.786 17.773 1.00 98.38 86 MET A N 1
ATOM 706 C CA . MET A 1 86 ? 2.220 0.478 17.512 1.00 98.38 86 MET A CA 1
ATOM 707 C C . MET A 1 86 ? 0.937 0.571 18.343 1.00 98.38 86 MET A C 1
ATOM 709 O O . MET A 1 86 ? 0.306 -0.440 18.662 1.00 98.38 86 MET A O 1
ATOM 713 N N . ILE A 1 87 ? 0.515 1.798 18.654 1.00 98.44 87 ILE A N 1
ATOM 714 C CA . ILE A 1 87 ? -0.751 2.041 19.355 1.00 98.44 87 ILE A CA 1
ATOM 715 C C . ILE A 1 87 ? -1.909 1.626 18.424 1.00 98.44 87 ILE A C 1
ATOM 717 O O . ILE A 1 87 ? -1.985 2.143 17.301 1.00 98.44 87 ILE A O 1
ATOM 721 N N . PRO A 1 88 ? -2.783 0.683 18.830 1.00 98.44 88 PRO A N 1
ATOM 722 C CA . PRO A 1 88 ? -3.951 0.303 18.042 1.00 98.44 88 PRO A CA 1
ATOM 723 C C . PRO A 1 88 ? -4.985 1.435 18.018 1.00 98.44 88 PRO A C 1
ATOM 725 O O . PRO A 1 88 ? -5.053 2.236 18.948 1.00 98.44 88 PRO A O 1
ATOM 728 N N . ILE A 1 89 ? -5.819 1.472 16.980 1.00 98.75 89 ILE A N 1
ATOM 729 C CA . ILE A 1 89 ? -6.976 2.370 16.930 1.00 98.75 89 ILE A CA 1
ATOM 730 C C . ILE A 1 89 ? -8.090 1.846 17.841 1.00 98.75 89 ILE A C 1
ATOM 732 O O . ILE A 1 89 ? -8.241 0.634 18.021 1.00 98.75 89 ILE A O 1
ATOM 736 N N . SER A 1 90 ? -8.873 2.759 18.409 1.00 98.25 90 SER A N 1
ATOM 737 C CA . SER A 1 90 ? -10.037 2.450 19.250 1.00 98.25 90 SER A CA 1
ATOM 738 C C . SER A 1 90 ? -11.366 2.805 18.581 1.00 98.25 90 SER A C 1
ATOM 740 O O . SER A 1 90 ? -12.396 2.220 18.907 1.00 98.25 90 SER A O 1
ATOM 742 N N . LYS A 1 91 ? -11.328 3.733 17.624 1.00 98.31 91 LYS A N 1
ATOM 743 C CA . LYS A 1 91 ? -12.457 4.218 16.825 1.00 98.31 91 LYS A CA 1
ATOM 744 C C . LYS A 1 91 ? -11.974 4.623 15.429 1.00 98.31 91 LYS A C 1
ATOM 746 O O . LYS A 1 91 ? -10.777 4.796 15.206 1.00 98.31 91 LYS A O 1
ATOM 751 N N . TRP A 1 92 ? -12.897 4.786 14.489 1.00 98.62 92 TRP A N 1
ATOM 752 C CA . TRP A 1 92 ? -12.581 5.100 13.089 1.00 98.62 92 TRP A CA 1
ATOM 753 C C . TRP A 1 92 ? -11.912 6.467 12.916 1.00 98.62 92 TRP A C 1
ATOM 755 O O . TRP A 1 92 ? -11.044 6.633 12.065 1.00 98.62 92 TRP A O 1
ATOM 765 N N . GLU A 1 93 ? -12.257 7.414 13.783 1.00 98.38 93 GLU A N 1
ATOM 766 C CA . GLU A 1 93 ? -11.685 8.757 13.830 1.00 98.38 93 GLU A CA 1
ATOM 767 C C . GLU A 1 93 ? -10.206 8.756 14.274 1.00 98.38 93 GLU A C 1
ATOM 769 O O . GLU A 1 93 ? -9.516 9.754 14.097 1.00 98.38 93 GLU A O 1
ATOM 774 N N . ASP A 1 94 ? -9.693 7.650 14.833 1.00 98.50 94 ASP A N 1
ATOM 775 C CA . ASP A 1 94 ? -8.255 7.497 15.105 1.00 98.50 94 ASP A CA 1
ATOM 776 C C . ASP A 1 94 ? -7.466 7.126 13.829 1.00 98.50 94 ASP A C 1
ATOM 778 O O . ASP A 1 94 ? -6.240 7.241 13.806 1.00 98.50 94 ASP A O 1
ATOM 782 N N . LEU A 1 95 ? -8.146 6.638 12.781 1.00 98.50 95 LEU A N 1
ATOM 783 C CA . LEU A 1 95 ? -7.538 6.177 11.528 1.00 98.50 95 LEU A CA 1
ATOM 784 C C . LEU A 1 95 ? -7.456 7.289 10.476 1.00 98.50 95 LEU A C 1
ATOM 786 O O . LEU A 1 95 ? -6.433 7.424 9.803 1.00 98.50 95 LEU A O 1
ATOM 790 N N . THR A 1 96 ? -8.533 8.061 10.321 1.00 98.25 96 THR A N 1
ATOM 791 C CA . THR A 1 96 ? -8.671 9.107 9.300 1.00 98.25 96 THR A CA 1
ATOM 792 C C . THR A 1 96 ? -9.605 10.225 9.762 1.00 98.25 96 THR A C 1
ATOM 794 O O . THR A 1 96 ? -10.483 9.997 10.590 1.00 98.25 96 THR A O 1
ATOM 797 N N . ASP A 1 97 ? -9.430 11.424 9.200 1.00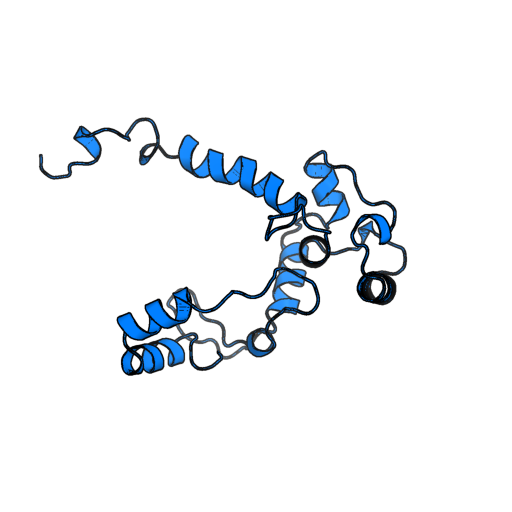 97.81 97 ASP A N 1
ATOM 798 C CA . ASP A 1 97 ? -10.316 12.575 9.432 1.00 97.81 97 ASP A CA 1
ATOM 799 C C . ASP A 1 97 ? -11.459 12.661 8.393 1.00 97.81 97 ASP A C 1
ATOM 801 O O . ASP A 1 97 ? -12.373 13.480 8.537 1.00 97.81 97 ASP A O 1
ATOM 805 N N . ASP A 1 98 ? -11.411 11.838 7.338 1.00 98.12 98 ASP A N 1
ATOM 806 C CA . ASP A 1 98 ? -12.399 11.820 6.255 1.00 98.12 98 ASP A CA 1
ATOM 807 C C . ASP A 1 98 ? -13.724 11.198 6.727 1.00 98.12 98 ASP A C 1
ATOM 809 O O . ASP A 1 98 ? -13.819 10.001 7.011 1.00 98.12 98 ASP A O 1
ATOM 813 N N . GLN A 1 99 ? -14.764 12.032 6.803 1.00 98.25 99 GLN A N 1
ATOM 814 C CA . GLN A 1 99 ? -16.083 11.637 7.297 1.00 98.25 99 GLN A CA 1
ATOM 815 C C . GLN A 1 99 ? -16.803 10.663 6.361 1.00 98.25 99 GLN A C 1
ATOM 817 O O . GLN A 1 99 ? -17.514 9.780 6.843 1.00 98.25 99 GLN A O 1
ATOM 822 N N . GLU A 1 100 ? -16.608 10.782 5.046 1.00 98.12 100 GLU A N 1
ATOM 823 C CA . GLU A 1 100 ? -17.184 9.840 4.085 1.00 98.12 100 GLU A CA 1
ATOM 824 C C . GLU A 1 100 ? -16.517 8.471 4.242 1.00 98.12 100 GLU A C 1
ATOM 826 O O . GLU A 1 100 ? -17.192 7.439 4.230 1.00 98.12 100 GLU A O 1
ATOM 831 N N . ALA A 1 101 ? -15.201 8.454 4.487 1.00 98.38 101 ALA A N 1
ATOM 832 C CA . ALA A 1 101 ? -14.459 7.215 4.711 1.00 98.38 101 ALA A CA 1
ATOM 833 C C . ALA A 1 101 ? -14.892 6.544 6.010 1.00 98.38 101 ALA A C 1
ATOM 835 O O . ALA A 1 101 ? -15.161 5.344 6.025 1.00 98.38 101 ALA A O 1
ATOM 836 N N . ILE A 1 102 ? -15.020 7.315 7.091 1.00 98.69 102 ILE A N 1
ATOM 837 C CA . ILE A 1 102 ? -15.518 6.817 8.376 1.00 98.69 102 ILE A CA 1
ATOM 838 C C . ILE A 1 102 ? -16.913 6.205 8.215 1.00 98.69 102 ILE A C 1
ATOM 840 O O . ILE A 1 102 ? -17.162 5.121 8.742 1.00 98.69 102 ILE A O 1
ATOM 844 N N . GLN A 1 103 ? -17.812 6.866 7.484 1.00 98.56 103 GLN A N 1
ATOM 845 C CA . GLN A 1 103 ? -19.163 6.361 7.251 1.00 98.56 103 GLN A CA 1
ATOM 846 C C . GLN A 1 103 ? -19.145 5.047 6.457 1.00 98.56 103 GLN A C 1
ATOM 848 O O . GLN A 1 103 ? -19.754 4.068 6.886 1.00 98.56 103 GLN A O 1
ATOM 853 N N . ALA A 1 104 ? -18.380 4.977 5.365 1.00 98.56 104 ALA A N 1
ATOM 854 C CA . ALA A 1 104 ? -18.244 3.757 4.571 1.00 98.56 104 ALA A CA 1
ATOM 855 C C . ALA A 1 104 ? -17.615 2.600 5.372 1.00 98.56 104 ALA A C 1
ATOM 857 O O . ALA A 1 104 ? -18.043 1.449 5.265 1.00 98.56 104 ALA A O 1
ATOM 858 N N . LEU A 1 105 ? -16.622 2.888 6.218 1.00 98.62 105 LEU A N 1
ATOM 859 C CA . LEU A 1 105 ? -16.018 1.895 7.108 1.00 98.62 105 LEU A CA 1
ATOM 860 C C . LEU A 1 105 ? -17.029 1.374 8.135 1.00 98.62 105 LEU A C 1
ATOM 862 O O . LEU A 1 105 ? -17.108 0.162 8.332 1.00 98.62 105 LEU A O 1
ATOM 866 N N . LYS A 1 106 ? -17.840 2.259 8.731 1.00 98.31 106 LYS A N 1
ATOM 867 C CA . LYS A 1 106 ? -18.931 1.879 9.644 1.00 98.31 106 LYS A CA 1
ATOM 868 C C . LYS A 1 106 ? -19.982 1.014 8.948 1.00 98.31 106 LYS A C 1
ATOM 870 O O . LYS A 1 106 ? -20.460 0.052 9.537 1.00 98.31 106 LYS A O 1
ATOM 875 N N . GLU A 1 107 ? -20.314 1.297 7.692 1.00 98.44 107 GLU A N 1
ATOM 876 C CA . GLU A 1 107 ? -21.267 0.489 6.920 1.00 98.44 107 GLU A CA 1
ATOM 877 C C . GLU A 1 107 ? -20.754 -0.928 6.639 1.00 98.44 107 GLU A C 1
ATOM 879 O O . GLU A 1 107 ? -21.520 -1.889 6.717 1.00 98.44 107 GLU A O 1
ATOM 884 N N . VAL A 1 108 ? -19.460 -1.079 6.343 1.00 98.38 108 VAL A N 1
ATOM 885 C CA . VAL A 1 108 ? -18.865 -2.378 5.988 1.00 98.38 108 VAL A CA 1
ATOM 886 C C . VAL A 1 108 ? -18.474 -3.201 7.220 1.00 98.38 108 VAL A C 1
ATOM 888 O O . VAL A 1 108 ? -18.671 -4.417 7.236 1.00 98.38 108 VAL A O 1
ATOM 891 N N . TYR A 1 109 ? -17.903 -2.565 8.244 1.00 98.50 109 TYR A N 1
ATOM 892 C CA . TYR A 1 109 ? -17.303 -3.240 9.403 1.00 98.50 109 TYR A CA 1
ATOM 893 C C . TYR A 1 109 ? -1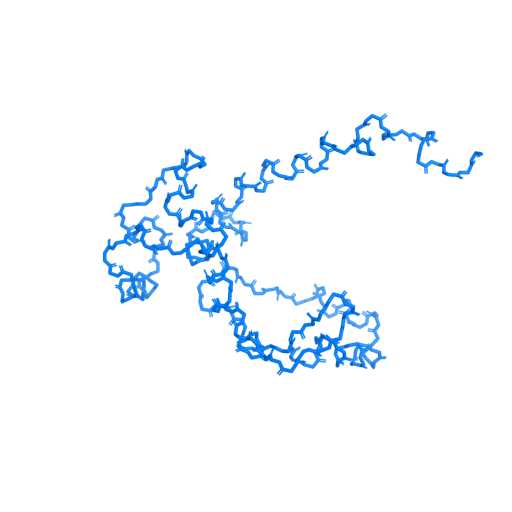8.076 -3.029 10.716 1.00 98.50 109 TYR A C 1
ATOM 895 O O . TYR A 1 109 ? -17.728 -3.638 11.734 1.00 98.50 109 TYR A O 1
ATOM 903 N N . GLY A 1 110 ? -19.124 -2.201 10.723 1.00 98.12 110 GLY A N 1
ATOM 904 C CA . GLY A 1 110 ? -19.807 -1.776 11.946 1.00 98.12 110 GLY A CA 1
ATOM 905 C C . GLY A 1 110 ? -18.892 -0.935 12.838 1.00 98.12 110 GLY A C 1
ATOM 906 O O . GLY A 1 110 ? -18.019 -0.218 12.362 1.00 98.12 110 GLY A O 1
ATOM 907 N N . ASP A 1 111 ? -19.041 -1.068 14.154 1.00 96.75 111 ASP A N 1
ATOM 908 C CA . ASP A 1 111 ? -18.144 -0.430 15.132 1.00 96.75 111 ASP A CA 1
ATOM 909 C C . ASP A 1 111 ? -16.918 -1.297 15.484 1.00 96.75 111 ASP A C 1
ATOM 911 O O . ASP A 1 111 ? -16.115 -0.948 16.350 1.00 96.75 111 ASP A O 1
ATOM 915 N N . ASN A 1 112 ? -16.750 -2.453 14.830 1.00 98.00 112 ASN A N 1
ATOM 916 C CA . ASN A 1 112 ? -15.684 -3.395 15.151 1.00 98.00 112 ASN A CA 1
ATOM 917 C C . ASN A 1 112 ? -14.386 -3.084 14.387 1.00 98.00 112 ASN A C 1
ATOM 919 O O . ASN A 1 112 ? -14.111 -3.664 13.334 1.00 98.00 112 ASN A O 1
ATOM 923 N N . VAL A 1 113 ? -13.536 -2.238 14.971 1.00 98.38 113 VAL A N 1
ATOM 924 C CA . VAL A 1 113 ? -12.214 -1.896 14.410 1.00 98.38 113 VAL A CA 1
ATOM 925 C C . VAL A 1 113 ? -11.271 -3.101 14.248 1.00 98.38 113 VAL A C 1
ATOM 927 O O . VAL A 1 113 ? -10.365 -3.062 13.417 1.00 98.38 113 VAL A O 1
ATOM 930 N N . GLU A 1 114 ? -11.486 -4.210 14.969 1.00 98.62 114 GLU A N 1
ATOM 931 C CA . GLU A 1 114 ? -10.689 -5.440 14.807 1.00 98.62 114 GLU A CA 1
ATOM 932 C C . GLU A 1 114 ? -10.997 -6.182 13.502 1.00 98.62 114 GLU A C 1
ATOM 934 O O . GLU A 1 114 ? -10.189 -6.986 13.029 1.00 98.62 114 GLU A O 1
ATOM 939 N N . ALA A 1 115 ? -12.162 -5.923 12.904 1.00 98.50 115 ALA A N 1
ATOM 940 C CA . ALA A 1 115 ? -12.546 -6.511 11.632 1.00 98.50 115 ALA A CA 1
ATOM 941 C C . ALA A 1 115 ? -11.907 -5.799 10.429 1.00 98.50 115 ALA A C 1
ATOM 943 O O . ALA A 1 115 ? -11.952 -6.357 9.333 1.00 98.50 115 ALA A O 1
ATOM 944 N N . LEU A 1 116 ? -11.287 -4.628 10.605 1.00 98.81 116 LEU A N 1
ATOM 945 C CA . LEU A 1 116 ? -10.694 -3.862 9.510 1.00 98.81 116 LEU A CA 1
ATOM 946 C C . LEU A 1 116 ? -9.564 -4.643 8.821 1.00 98.81 116 LEU A C 1
ATOM 948 O O . LEU A 1 116 ? -8.545 -4.970 9.436 1.00 98.81 116 LEU A O 1
ATOM 952 N N . ASP A 1 117 ? -9.726 -4.932 7.530 1.00 98.88 117 ASP A N 1
ATOM 953 C CA . ASP A 1 117 ? -8.684 -5.591 6.743 1.00 98.88 117 ASP A CA 1
ATOM 954 C C . ASP A 1 117 ? -7.423 -4.734 6.635 1.00 98.88 117 ASP A C 1
ATOM 956 O O . ASP A 1 117 ? -7.488 -3.505 6.580 1.00 98.88 117 ASP A O 1
ATOM 960 N N . LEU A 1 118 ? -6.266 -5.402 6.578 1.00 98.88 118 LEU A N 1
ATOM 961 C CA . LEU A 1 118 ? -4.967 -4.734 6.556 1.00 98.88 118 LEU A CA 1
ATOM 962 C C . LEU A 1 118 ? -4.872 -3.745 5.391 1.00 98.88 118 LEU A C 1
ATOM 964 O O . LEU A 1 118 ? -4.670 -2.562 5.642 1.00 98.88 118 LEU A O 1
ATOM 968 N N . LEU A 1 119 ? -5.092 -4.202 4.152 1.00 98.88 119 LEU A N 1
ATOM 969 C CA . LEU A 1 119 ? -5.035 -3.354 2.957 1.00 98.88 119 LEU A CA 1
ATOM 970 C C . LEU A 1 119 ? -5.900 -2.090 3.086 1.00 98.88 119 LEU A C 1
ATOM 972 O O . LEU A 1 119 ? -5.426 -0.994 2.800 1.00 98.88 119 LEU A O 1
ATOM 976 N N . VAL A 1 120 ? -7.140 -2.228 3.565 1.00 98.81 120 VAL A N 1
ATOM 977 C CA . VAL A 1 120 ? -8.069 -1.098 3.725 1.00 98.81 120 VAL A CA 1
ATOM 978 C C . VAL A 1 120 ? -7.539 -0.106 4.756 1.00 98.81 120 VAL A C 1
ATOM 980 O O . VAL A 1 120 ? -7.514 1.093 4.488 1.00 98.81 120 VAL A O 1
ATOM 983 N N . GLY A 1 121 ? -7.052 -0.594 5.899 1.00 98.75 121 GLY A N 1
ATOM 984 C CA . GLY A 1 121 ? -6.444 0.258 6.915 1.00 98.75 121 GLY A CA 1
ATOM 985 C C . GLY A 1 121 ? -5.206 1.000 6.408 1.00 98.75 121 GLY A C 1
ATOM 986 O O . GLY A 1 121 ? -5.089 2.196 6.643 1.00 98.75 121 GLY A O 1
ATOM 987 N N . LEU A 1 122 ? -4.325 0.345 5.641 1.00 98.81 122 LEU A N 1
ATOM 988 C CA . LEU A 1 122 ? -3.134 0.998 5.079 1.00 98.81 122 LEU A CA 1
ATOM 989 C C . LEU A 1 122 ? -3.481 2.118 4.087 1.00 98.81 122 LEU A C 1
ATOM 991 O O . LEU A 1 122 ? -2.750 3.105 4.017 1.00 98.81 122 LEU A O 1
ATOM 995 N N . MET A 1 123 ? -4.561 1.964 3.314 1.00 98.81 123 MET A N 1
ATOM 996 C CA . MET A 1 123 ? -5.016 2.997 2.377 1.00 98.81 123 MET A CA 1
ATOM 997 C C . MET A 1 123 ? -5.768 4.129 3.084 1.00 98.81 123 MET A C 1
ATOM 999 O O . MET A 1 123 ? -5.675 5.265 2.643 1.00 98.81 123 MET A O 1
ATOM 1003 N N . ALA A 1 124 ? -6.491 3.838 4.168 1.00 98.62 124 ALA A N 1
ATOM 1004 C CA . ALA A 1 124 ? -7.267 4.827 4.917 1.00 98.62 124 ALA A CA 1
ATOM 1005 C C . ALA A 1 124 ? -6.439 5.632 5.931 1.00 98.62 124 ALA A C 1
ATOM 1007 O O . ALA A 1 124 ? -6.842 6.725 6.315 1.00 98.62 124 ALA A O 1
ATOM 1008 N N . GLU A 1 125 ? -5.317 5.086 6.407 1.00 98.75 125 GLU A N 1
ATOM 1009 C CA . GLU A 1 125 ? -4.501 5.706 7.451 1.00 98.75 125 GLU A CA 1
ATOM 1010 C C . GLU A 1 125 ? -4.003 7.094 7.032 1.00 98.75 125 GLU A C 1
ATOM 1012 O O . GLU A 1 125 ? -3.314 7.255 6.014 1.00 98.75 125 GLU A O 1
ATOM 1017 N 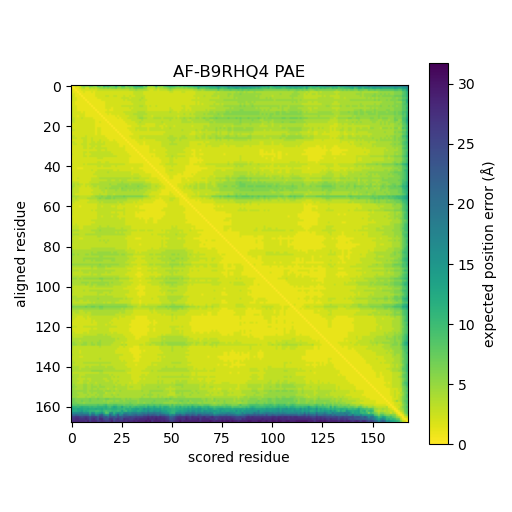N . LYS A 1 126 ? -4.308 8.094 7.867 1.00 98.19 126 LYS A N 1
ATOM 1018 C CA . LYS A 1 126 ? -3.844 9.469 7.694 1.00 98.19 126 LYS A CA 1
ATOM 1019 C C . LYS A 1 126 ? -2.322 9.511 7.574 1.00 98.19 126 LYS A C 1
ATOM 1021 O O . LYS A 1 126 ? -1.592 9.151 8.496 1.00 98.19 126 LYS A O 1
ATOM 1026 N N . LYS A 1 127 ? -1.835 10.015 6.441 1.00 98.00 127 LYS A N 1
ATOM 1027 C CA . LYS A 1 127 ? -0.399 10.026 6.146 1.00 98.00 127 LYS A CA 1
ATOM 1028 C C . LYS A 1 127 ? 0.334 11.156 6.859 1.00 98.00 127 LYS A C 1
ATOM 1030 O O . LYS A 1 127 ? -0.162 12.278 6.993 1.00 98.00 127 LYS A O 1
ATOM 1035 N N . ILE A 1 128 ? 1.574 10.872 7.249 1.00 97.88 128 ILE A N 1
ATOM 1036 C CA . ILE A 1 128 ? 2.530 11.887 7.697 1.00 97.88 128 ILE A CA 1
ATOM 1037 C C . ILE A 1 128 ? 2.815 12.834 6.523 1.00 97.88 128 ILE A C 1
ATOM 1039 O O . ILE A 1 128 ? 2.945 12.404 5.377 1.00 97.88 128 ILE A O 1
ATOM 1043 N N . LYS A 1 129 ? 2.932 14.140 6.787 1.00 97.81 129 LYS A N 1
ATOM 1044 C CA . LYS A 1 129 ? 3.223 15.131 5.741 1.00 97.81 129 LYS A CA 1
ATOM 1045 C C . LYS A 1 129 ? 4.486 14.741 4.960 1.00 97.81 129 LYS A C 1
ATOM 1047 O O . LYS A 1 129 ? 5.567 14.644 5.531 1.00 97.81 129 LYS A O 1
ATOM 1052 N N . GLY A 1 130 ? 4.337 14.579 3.645 1.00 97.50 130 GLY A N 1
ATOM 1053 C CA . GLY A 1 130 ? 5.415 14.187 2.731 1.00 97.50 130 GLY A CA 1
ATOM 1054 C C . GLY A 1 130 ? 5.551 12.678 2.505 1.00 97.50 130 GLY A C 1
ATOM 1055 O O . GLY A 1 130 ? 6.326 12.278 1.642 1.00 97.50 130 GLY A O 1
ATOM 1056 N N . PHE A 1 131 ? 4.802 11.838 3.225 1.00 98.19 131 PHE A N 1
ATOM 1057 C CA . PHE A 1 131 ? 4.794 10.392 3.011 1.00 98.19 131 PHE A CA 1
ATOM 1058 C C . PHE A 1 131 ? 3.707 9.998 2.009 1.00 98.19 131 PHE A C 1
ATOM 1060 O O . PHE A 1 131 ? 2.568 10.450 2.097 1.00 98.19 131 PHE A O 1
ATOM 1067 N N . ALA A 1 132 ? 4.059 9.107 1.079 1.00 98.12 132 ALA A N 1
ATOM 1068 C CA . ALA A 1 132 ? 3.115 8.500 0.138 1.00 98.12 132 ALA A CA 1
ATOM 1069 C C . ALA A 1 132 ? 2.499 7.186 0.660 1.00 98.12 132 ALA A C 1
ATOM 1071 O O . ALA A 1 132 ? 1.518 6.705 0.102 1.00 98.12 132 ALA A O 1
ATOM 1072 N N . ILE A 1 133 ? 3.069 6.610 1.723 1.00 98.56 133 ILE A N 1
ATOM 1073 C CA . ILE A 1 133 ? 2.633 5.365 2.370 1.00 98.56 133 ILE A CA 1
ATOM 1074 C C . ILE A 1 133 ? 2.195 5.639 3.812 1.00 98.56 133 ILE A C 1
ATOM 1076 O O . ILE A 1 133 ? 2.575 6.655 4.394 1.00 98.56 133 ILE A O 1
ATOM 1080 N N . SER A 1 134 ? 1.428 4.716 4.390 1.00 98.50 134 SER A N 1
ATOM 1081 C CA . SER A 1 134 ? 1.061 4.754 5.807 1.00 98.50 134 SER A CA 1
ATOM 1082 C C . SER A 1 134 ? 2.265 4.533 6.732 1.00 98.50 134 SER A C 1
ATOM 1084 O O . SER A 1 134 ? 3.248 3.887 6.349 1.00 98.50 134 SER A O 1
ATOM 1086 N N . GLU A 1 135 ? 2.185 5.028 7.969 1.00 98.44 135 GLU A N 1
ATOM 1087 C CA . GLU A 1 135 ? 3.201 4.781 8.997 1.00 98.44 135 GLU A CA 1
ATOM 1088 C C . GLU A 1 135 ? 3.279 3.281 9.321 1.00 98.44 135 GLU A C 1
ATOM 1090 O O . GLU A 1 135 ? 4.374 2.726 9.441 1.00 98.44 135 GLU A O 1
ATOM 1095 N N . THR A 1 136 ? 2.131 2.592 9.352 1.00 98.50 136 THR A N 1
ATOM 1096 C CA . THR A 1 136 ? 2.083 1.132 9.551 1.00 98.50 136 THR A CA 1
ATOM 1097 C C . THR A 1 136 ? 2.901 0.384 8.491 1.00 98.50 136 THR A C 1
ATOM 1099 O O . THR A 1 136 ? 3.666 -0.526 8.821 1.00 98.50 136 THR A O 1
ATOM 1102 N N . SER A 1 137 ? 2.806 0.782 7.215 1.00 98.44 137 SER A N 1
ATOM 1103 C CA . SER A 1 137 ? 3.642 0.202 6.151 1.00 98.44 137 SER A CA 1
ATOM 1104 C C . SER A 1 137 ? 5.111 0.573 6.342 1.00 98.44 137 SER A C 1
ATOM 1106 O O . SER A 1 137 ? 5.994 -0.276 6.204 1.00 98.44 137 SER A O 1
ATOM 1108 N N . PHE A 1 138 ? 5.386 1.836 6.679 1.00 98.31 138 PHE A N 1
ATOM 1109 C CA . PHE A 1 138 ? 6.740 2.353 6.852 1.00 98.31 138 PHE A CA 1
ATOM 1110 C C . PHE A 1 138 ? 7.558 1.548 7.872 1.00 98.31 138 PHE A C 1
ATOM 1112 O O . PHE A 1 138 ? 8.728 1.281 7.615 1.00 98.31 138 PHE A O 1
ATOM 1119 N N . PHE A 1 139 ? 6.962 1.077 8.970 1.00 97.94 139 PHE A N 1
ATOM 1120 C CA . PHE A 1 139 ? 7.676 0.278 9.979 1.00 97.94 139 PHE A CA 1
ATOM 1121 C C . PHE A 1 139 ? 8.178 -1.064 9.424 1.00 97.94 139 PHE A C 1
ATOM 1123 O O . PHE A 1 139 ? 9.297 -1.488 9.724 1.00 97.94 139 PHE A O 1
ATOM 1130 N N . ILE A 1 140 ? 7.403 -1.709 8.546 1.00 98.38 140 ILE A N 1
ATOM 1131 C CA . ILE A 1 140 ? 7.864 -2.900 7.819 1.00 98.38 140 ILE A CA 1
ATOM 1132 C C . ILE A 1 140 ? 8.985 -2.531 6.849 1.00 98.38 140 ILE A C 1
ATOM 1134 O O . ILE A 1 140 ? 10.002 -3.226 6.793 1.00 98.38 140 ILE A O 1
ATOM 1138 N N . PHE A 1 141 ? 8.827 -1.437 6.099 1.00 98.19 141 PHE A N 1
ATOM 1139 C CA . PHE A 1 141 ? 9.862 -0.963 5.181 1.00 98.19 141 PHE A CA 1
ATOM 1140 C C . PHE A 1 141 ? 11.171 -0.656 5.904 1.00 98.19 141 PHE A C 1
ATOM 1142 O O . PHE A 1 141 ? 12.219 -1.043 5.399 1.00 98.19 141 PHE A O 1
ATOM 1149 N N . LEU A 1 142 ? 11.122 -0.033 7.080 1.00 97.69 142 LEU A N 1
ATOM 1150 C CA . LEU A 1 142 ? 12.294 0.312 7.878 1.00 97.69 142 LEU A CA 1
ATOM 1151 C C . LEU A 1 142 ? 13.156 -0.921 8.167 1.00 97.69 142 LEU A C 1
ATOM 1153 O O . LEU A 1 142 ? 14.353 -0.917 7.898 1.00 97.69 142 LEU A O 1
ATOM 1157 N N . ILE A 1 143 ? 12.545 -2.001 8.654 1.00 97.94 143 ILE A N 1
ATOM 1158 C CA . ILE A 1 143 ? 13.280 -3.225 8.995 1.00 97.94 143 ILE A CA 1
ATOM 1159 C C . ILE A 1 143 ? 13.672 -3.989 7.728 1.00 97.94 143 ILE A C 1
ATOM 1161 O O . ILE A 1 143 ? 14.813 -4.431 7.582 1.00 97.94 143 ILE A O 1
ATOM 1165 N N . MET A 1 144 ? 12.740 -4.158 6.789 1.00 98.50 144 MET A N 1
ATOM 1166 C CA . MET A 1 144 ? 12.965 -5.019 5.629 1.00 98.50 144 MET A CA 1
ATOM 1167 C C . MET A 1 144 ? 13.878 -4.381 4.582 1.00 98.50 144 MET A C 1
ATOM 1169 O O . MET A 1 144 ? 14.590 -5.110 3.897 1.00 98.50 144 MET A O 1
ATOM 1173 N N . ALA A 1 145 ? 13.902 -3.053 4.449 1.00 98.25 145 ALA A N 1
ATOM 1174 C CA . ALA A 1 145 ? 14.844 -2.369 3.566 1.00 98.25 145 ALA A CA 1
ATOM 1175 C C . ALA A 1 145 ? 16.281 -2.512 4.064 1.00 98.25 145 ALA A C 1
ATOM 1177 O O . ALA A 1 145 ? 17.138 -2.917 3.279 1.00 98.25 145 ALA A O 1
ATOM 1178 N N . SER A 1 146 ? 16.524 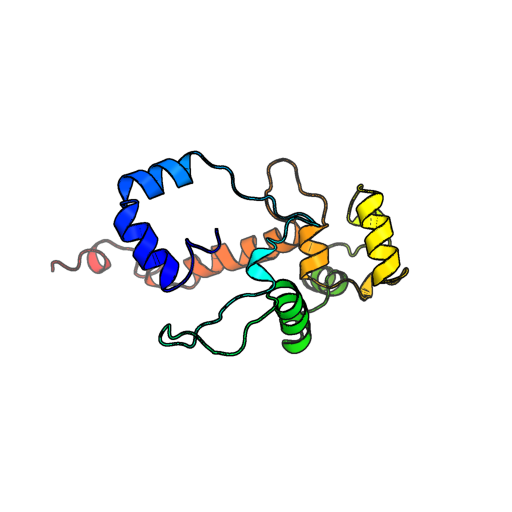-2.283 5.357 1.00 98.06 146 SER A N 1
ATOM 1179 C CA . SER A 1 146 ? 17.839 -2.510 5.966 1.00 98.06 146 SER A CA 1
ATOM 1180 C C . SER A 1 146 ? 18.251 -3.974 5.841 1.00 98.06 146 SER A C 1
ATOM 1182 O O . SER A 1 146 ? 19.320 -4.274 5.312 1.00 98.06 146 SER A O 1
ATOM 1184 N N . ARG A 1 147 ? 17.350 -4.909 6.184 1.00 98.38 147 ARG A N 1
ATOM 1185 C CA . ARG A 1 147 ? 17.622 -6.351 6.100 1.00 98.38 147 ARG A CA 1
ATOM 1186 C C . ARG A 1 147 ? 17.994 -6.810 4.690 1.00 98.38 147 ARG A C 1
ATOM 1188 O O . ARG A 1 147 ? 18.839 -7.690 4.567 1.00 98.38 147 ARG A O 1
ATOM 1195 N N . ARG A 1 148 ? 17.397 -6.244 3.630 1.00 98.44 148 ARG A N 1
ATOM 1196 C CA . ARG A 1 148 ? 17.752 -6.592 2.238 1.00 98.44 148 ARG A CA 1
ATOM 1197 C C . ARG A 1 148 ? 19.218 -6.302 1.910 1.00 98.44 148 ARG A C 1
ATOM 1199 O O . ARG A 1 148 ? 19.789 -7.030 1.110 1.00 98.44 148 ARG A O 1
ATOM 1206 N N . LEU A 1 149 ? 19.810 -5.270 2.511 1.00 98.00 149 LEU A N 1
ATOM 1207 C CA . LEU A 1 149 ? 21.220 -4.930 2.317 1.00 98.00 149 LEU A CA 1
ATOM 1208 C C . LEU A 1 149 ? 22.110 -5.687 3.303 1.00 98.00 149 LEU A C 1
ATOM 1210 O O . LEU A 1 149 ? 23.071 -6.332 2.900 1.00 98.00 149 LEU A O 1
ATOM 1214 N N . GLU A 1 150 ? 21.764 -5.655 4.587 1.00 97.94 150 GLU A N 1
ATOM 1215 C CA . GLU A 1 150 ? 22.576 -6.233 5.663 1.00 97.94 150 GLU A CA 1
ATOM 1216 C C . GLU A 1 150 ? 22.691 -7.759 5.583 1.00 97.94 150 GLU A C 1
ATOM 1218 O O . GLU A 1 150 ? 23.710 -8.325 5.974 1.00 97.94 150 GLU A O 1
ATOM 1223 N N . ALA A 1 151 ? 21.660 -8.443 5.077 1.00 97.94 151 ALA A N 1
ATOM 1224 C CA . ALA A 1 151 ? 21.661 -9.900 4.964 1.00 97.94 151 ALA A CA 1
ATOM 1225 C C . ALA A 1 151 ? 22.295 -10.415 3.662 1.00 97.94 151 ALA A C 1
ATOM 1227 O O . ALA A 1 151 ? 22.488 -11.625 3.522 1.00 97.94 151 ALA A O 1
ATOM 1228 N N . ASP A 1 152 ? 22.613 -9.539 2.705 1.00 97.69 152 ASP A N 1
ATOM 1229 C CA . ASP A 1 152 ? 23.207 -9.939 1.433 1.00 97.69 152 ASP A CA 1
ATOM 1230 C C . ASP A 1 152 ? 24.730 -9.797 1.480 1.00 97.69 152 ASP A C 1
ATOM 1232 O O . ASP A 1 152 ? 25.287 -8.709 1.661 1.00 97.69 152 ASP A O 1
ATOM 1236 N N . ARG A 1 153 ? 25.434 -10.911 1.253 1.00 96.69 153 ARG A N 1
ATOM 1237 C CA . ARG A 1 153 ? 26.898 -10.918 1.164 1.00 96.69 153 ARG A CA 1
ATOM 1238 C C . ARG A 1 153 ? 27.413 -9.933 0.119 1.00 96.69 153 ARG A C 1
ATOM 1240 O O . ARG A 1 153 ? 28.452 -9.324 0.338 1.00 96.69 153 ARG A O 1
ATOM 1247 N N . PHE A 1 154 ? 26.718 -9.761 -1.004 1.00 95.69 154 PHE A N 1
ATOM 1248 C CA . PHE A 1 154 ? 27.155 -8.899 -2.097 1.00 95.69 154 PHE A CA 1
ATOM 1249 C C . PHE A 1 154 ? 27.048 -7.412 -1.762 1.00 95.69 154 PHE A C 1
ATOM 1251 O O . PHE A 1 154 ? 27.765 -6.632 -2.378 1.00 95.69 154 PHE A O 1
ATOM 1258 N N . PHE A 1 155 ? 26.262 -7.034 -0.749 1.00 96.00 155 PHE A N 1
ATOM 1259 C CA . PHE A 1 155 ? 26.209 -5.675 -0.197 1.00 96.00 155 PHE A CA 1
ATOM 1260 C C . PHE A 1 155 ? 26.969 -5.519 1.128 1.00 96.00 155 PHE A C 1
ATOM 1262 O O . PHE A 1 155 ? 27.094 -4.409 1.637 1.00 96.00 155 PHE A O 1
ATOM 1269 N N . THR A 1 156 ? 27.536 -6.607 1.655 1.00 96.00 156 THR A N 1
ATOM 1270 C CA . THR A 1 156 ? 28.319 -6.615 2.897 1.00 96.00 156 THR A CA 1
ATOM 1271 C C . THR A 1 156 ? 29.723 -7.186 2.665 1.00 96.00 156 THR A C 1
ATOM 1273 O O . THR A 1 156 ? 30.589 -6.509 2.115 1.00 96.00 156 THR A O 1
ATOM 1276 N N . SER A 1 157 ? 29.974 -8.442 3.041 1.00 95.56 157 SER A N 1
ATOM 1277 C CA . SER A 1 157 ? 31.304 -9.077 3.048 1.00 95.56 157 SER A CA 1
ATOM 1278 C C . SER A 1 157 ? 31.982 -9.169 1.673 1.00 95.56 157 SER A C 1
ATOM 1280 O O . SER A 1 157 ? 33.212 -9.180 1.578 1.00 95.56 157 SER A O 1
ATOM 1282 N N . ASN A 1 158 ? 31.199 -9.210 0.595 1.00 94.75 158 ASN A N 1
ATOM 1283 C CA . ASN A 1 158 ? 31.666 -9.272 -0.787 1.00 94.75 158 ASN A CA 1
ATOM 1284 C C . ASN A 1 158 ? 31.560 -7.930 -1.525 1.00 94.75 158 ASN A C 1
ATOM 1286 O O . ASN A 1 158 ? 31.834 -7.885 -2.722 1.00 94.75 158 ASN A O 1
ATOM 1290 N N . PHE A 1 159 ? 31.193 -6.838 -0.852 1.00 93.69 159 PHE A N 1
ATOM 1291 C CA . PHE A 1 159 ? 31.048 -5.525 -1.480 1.00 93.69 159 PHE A CA 1
ATOM 1292 C C . PHE A 1 159 ? 32.409 -4.816 -1.621 1.00 93.69 159 PHE A C 1
ATOM 1294 O O . PHE A 1 159 ? 32.634 -3.750 -1.056 1.00 93.69 159 PHE A O 1
ATOM 1301 N N . ASN A 1 160 ? 33.333 -5.409 -2.383 1.00 90.50 160 ASN A N 1
ATOM 1302 C CA . ASN A 1 160 ? 34.688 -4.899 -2.625 1.00 90.50 160 ASN A CA 1
ATOM 1303 C C . ASN A 1 160 ? 35.102 -5.030 -4.103 1.00 90.50 160 ASN A C 1
ATOM 1305 O O . ASN A 1 160 ? 34.470 -5.762 -4.862 1.00 90.50 160 ASN A O 1
ATOM 1309 N N . ALA A 1 161 ? 36.163 -4.319 -4.507 1.00 89.56 161 ALA A N 1
ATOM 1310 C CA . ALA A 1 161 ? 36.607 -4.250 -5.905 1.00 89.56 161 ALA A CA 1
ATOM 1311 C C . ALA A 1 161 ? 36.906 -5.634 -6.510 1.00 89.56 161 ALA A C 1
ATOM 1313 O O . ALA A 1 161 ? 36.394 -5.955 -7.574 1.00 89.56 161 ALA A O 1
ATOM 1314 N N . GLN A 1 162 ? 37.619 -6.499 -5.777 1.00 85.06 162 GLN A N 1
ATOM 1315 C CA . GLN A 1 162 ? 38.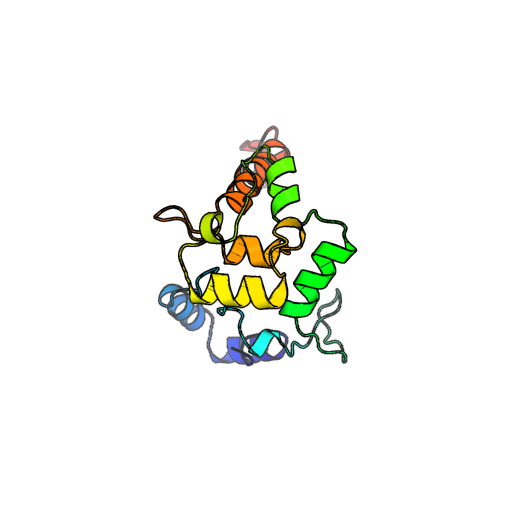008 -7.836 -6.253 1.00 85.06 162 GLN A CA 1
ATOM 1316 C C . GLN A 1 162 ? 36.821 -8.708 -6.680 1.00 85.06 162 GLN A C 1
ATOM 1318 O O . GLN A 1 162 ? 36.954 -9.530 -7.575 1.00 85.06 162 GLN A O 1
ATOM 1323 N N . LYS A 1 163 ? 35.669 -8.569 -6.015 1.00 81.62 163 LYS A N 1
ATOM 1324 C CA . LYS A 1 163 ? 34.467 -9.363 -6.311 1.00 81.62 163 LYS A CA 1
ATOM 1325 C C . LYS A 1 163 ? 33.473 -8.650 -7.227 1.00 81.62 163 LYS A C 1
ATOM 1327 O O . LYS A 1 163 ? 32.532 -9.293 -7.685 1.00 81.62 163 LYS A O 1
ATOM 1332 N N . ARG A 1 164 ? 33.649 -7.347 -7.470 1.00 76.44 164 ARG A N 1
ATOM 1333 C CA . ARG A 1 164 ? 32.837 -6.584 -8.430 1.00 76.44 164 ARG A CA 1
ATOM 1334 C C . ARG A 1 164 ? 33.431 -6.593 -9.830 1.00 76.44 164 ARG A C 1
ATOM 1336 O O . ARG A 1 164 ? 32.675 -6.654 -10.795 1.00 76.44 164 ARG A O 1
ATOM 1343 N N . ASP A 1 165 ? 34.753 -6.565 -9.933 1.00 74.69 165 ASP A N 1
ATOM 1344 C CA . ASP A 1 165 ? 35.441 -6.566 -11.214 1.00 74.69 165 ASP A CA 1
ATOM 1345 C C . ASP A 1 165 ? 35.586 -8.017 -11.694 1.00 74.69 165 ASP A C 1
ATOM 1347 O O . ASP A 1 165 ? 36.519 -8.722 -11.330 1.00 74.69 165 ASP A O 1
ATOM 1351 N N . LEU A 1 166 ? 34.644 -8.479 -12.523 1.00 58.31 166 LEU A N 1
ATOM 1352 C CA . LEU A 1 166 ? 34.665 -9.804 -13.174 1.00 58.31 166 LEU A CA 1
ATOM 1353 C C . LEU A 1 166 ? 35.750 -9.938 -14.272 1.00 58.31 166 LEU A C 1
ATOM 1355 O O . LEU A 1 166 ? 35.716 -10.885 -15.051 1.00 58.31 166 LEU A O 1
ATOM 1359 N N . ASN A 1 167 ? 36.701 -9.001 -14.338 1.00 52.78 167 ASN A N 1
ATOM 1360 C CA . ASN A 1 167 ? 37.792 -8.950 -15.315 1.00 52.78 167 ASN A CA 1
ATOM 1361 C C . ASN A 1 167 ? 39.155 -9.202 -14.641 1.00 52.78 167 ASN A C 1
ATOM 1363 O O . ASN A 1 167 ? 40.067 -8.381 -14.756 1.00 52.78 167 ASN A O 1
ATOM 1367 N N . GLY A 1 168 ? 39.267 -10.316 -13.915 1.00 48.75 168 GLY A N 1
ATOM 1368 C CA . GLY A 1 168 ? 40.527 -10.876 -13.418 1.00 48.75 168 GLY A CA 1
ATOM 1369 C C . GLY A 1 168 ? 40.737 -12.274 -13.970 1.00 48.75 168 GLY A C 1
ATOM 1370 O O . GLY A 1 168 ? 39.788 -13.079 -13.842 1.00 48.75 168 GLY A O 1
#

Organism: Ricinus communis (NCBI:txid3988)